Protein AF-A0AA36FJK1-F1 (afdb_monomer_lite)

Radius of gyration: 35.13 Å; chains: 1; bounding box: 56×97×82 Å

Structure (mmCIF, N/CA/C/O backbone):
data_AF-A0AA36FJK1-F1
#
_entry.id   AF-A0AA36FJK1-F1
#
loop_
_atom_site.group_PDB
_atom_site.id
_atom_site.type_symbol
_atom_site.label_atom_id
_atom_site.label_alt_id
_atom_site.label_comp_id
_atom_site.label_asym_id
_atom_site.label_entity_id
_atom_site.label_seq_id
_atom_site.pdbx_PDB_ins_code
_atom_site.Cartn_x
_atom_site.Cartn_y
_atom_site.Cartn_z
_atom_site.occupancy
_atom_site.B_iso_or_equiv
_atom_site.auth_seq_id
_atom_site.auth_comp_id
_atom_site.auth_asym_id
_atom_site.auth_atom_id
_atom_site.pdbx_PDB_model_num
ATOM 1 N N . MET A 1 1 ? 34.006 79.279 -38.945 1.00 43.34 1 MET A N 1
ATOM 2 C CA . MET A 1 1 ? 33.017 78.585 -39.799 1.00 43.34 1 MET A CA 1
ATOM 3 C C . MET A 1 1 ? 33.766 77.635 -40.725 1.00 43.34 1 MET A C 1
ATOM 5 O O . MET A 1 1 ? 34.529 78.109 -41.553 1.00 43.34 1 MET A O 1
ATOM 9 N N . ARG A 1 2 ? 33.639 76.315 -40.553 1.00 44.44 2 ARG A N 1
ATOM 10 C CA . ARG A 1 2 ? 34.154 75.330 -41.519 1.00 44.44 2 ARG A CA 1
ATOM 11 C C . ARG A 1 2 ? 32.957 74.587 -42.098 1.00 44.44 2 ARG A C 1
ATOM 13 O O . ARG A 1 2 ? 32.164 74.033 -41.344 1.00 44.44 2 ARG A O 1
ATOM 20 N N . ALA A 1 3 ? 32.804 74.665 -43.415 1.00 52.62 3 ALA A N 1
ATOM 21 C CA . ALA A 1 3 ? 31.706 74.055 -44.147 1.00 52.62 3 ALA A CA 1
ATOM 22 C C . ALA A 1 3 ? 31.787 72.524 -44.056 1.00 52.62 3 ALA A C 1
ATOM 24 O O . ALA A 1 3 ? 32.839 71.937 -44.309 1.00 52.62 3 ALA A O 1
ATOM 25 N N . VAL A 1 4 ? 30.672 71.886 -43.705 1.00 57.34 4 VAL A N 1
ATOM 26 C CA . VAL A 1 4 ? 30.510 70.435 -43.807 1.00 57.34 4 VAL A CA 1
ATOM 27 C C . VAL A 1 4 ? 30.122 70.135 -45.251 1.00 57.34 4 VAL A C 1
ATOM 29 O O . VAL A 1 4 ? 29.009 70.435 -45.676 1.00 57.34 4 VAL A O 1
ATOM 32 N N . THR A 1 5 ? 31.044 69.584 -46.035 1.00 60.19 5 THR A N 1
ATOM 33 C CA . THR A 1 5 ? 30.736 69.094 -47.380 1.00 60.19 5 THR A CA 1
ATOM 34 C C . THR A 1 5 ? 29.949 67.790 -47.285 1.00 60.19 5 THR A C 1
ATOM 36 O O . THR A 1 5 ? 30.399 66.805 -46.696 1.00 60.19 5 THR A O 1
ATOM 39 N N . ALA A 1 6 ? 28.751 67.785 -47.871 1.00 60.47 6 ALA A N 1
ATOM 40 C CA . ALA A 1 6 ? 27.899 66.610 -47.973 1.00 60.47 6 ALA A CA 1
ATOM 41 C C . ALA A 1 6 ? 28.625 65.493 -48.742 1.00 60.47 6 ALA A C 1
ATOM 43 O O . ALA A 1 6 ? 28.963 65.643 -49.918 1.00 60.47 6 ALA A O 1
ATOM 44 N N . ARG A 1 7 ? 28.870 64.353 -48.086 1.00 63.47 7 ARG A N 1
ATOM 45 C CA . ARG A 1 7 ? 29.361 63.154 -48.771 1.00 63.47 7 ARG A CA 1
ATOM 46 C C . ARG A 1 7 ? 28.206 62.532 -49.550 1.00 63.47 7 ARG A C 1
ATOM 48 O O . ARG A 1 7 ? 27.216 62.100 -48.970 1.00 63.47 7 ARG A O 1
ATOM 55 N N . LYS A 1 8 ? 28.353 62.478 -50.874 1.00 58.72 8 LYS A N 1
ATOM 56 C CA . LYS A 1 8 ? 27.456 61.756 -51.778 1.00 58.72 8 LYS A CA 1
ATOM 57 C C . LYS A 1 8 ? 27.541 60.263 -51.459 1.00 58.72 8 LYS A C 1
ATOM 59 O O . LYS A 1 8 ? 28.562 59.635 -51.732 1.00 58.72 8 LYS A O 1
ATOM 64 N N . ILE A 1 9 ? 26.489 59.706 -50.862 1.00 63.28 9 ILE A N 1
ATOM 65 C CA . ILE A 1 9 ? 26.365 58.261 -50.655 1.00 63.28 9 ILE A CA 1
ATOM 66 C C . ILE A 1 9 ? 26.222 57.635 -52.046 1.00 63.28 9 ILE A C 1
ATOM 68 O O . ILE A 1 9 ? 25.231 57.855 -52.741 1.00 63.28 9 ILE A O 1
ATOM 72 N N . ARG A 1 10 ? 27.262 56.926 -52.495 1.00 67.31 10 ARG A N 1
A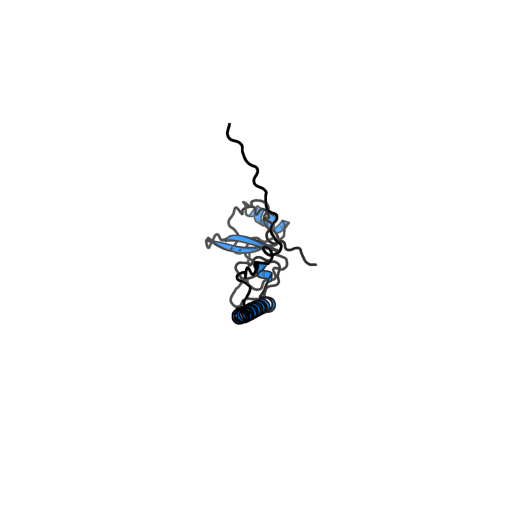TOM 73 C CA . ARG A 1 10 ? 27.226 56.148 -53.735 1.00 67.31 10 ARG A CA 1
ATOM 74 C C . ARG A 1 10 ? 26.324 54.942 -53.478 1.00 67.31 10 ARG A C 1
ATOM 76 O O . ARG A 1 10 ? 26.618 54.145 -52.594 1.00 67.31 10 ARG A O 1
ATOM 83 N N . SER A 1 11 ? 25.232 54.832 -54.230 1.00 65.06 11 SER A N 1
ATOM 84 C CA . SER A 1 11 ? 24.420 53.617 -54.277 1.00 65.06 11 SER A CA 1
ATOM 85 C C . SER A 1 11 ? 25.326 52.426 -54.629 1.00 65.06 11 SER A C 1
ATOM 87 O O . SER A 1 11 ? 26.118 52.559 -55.573 1.00 65.06 11 SER A O 1
ATOM 89 N N . PRO A 1 12 ? 25.260 51.307 -53.886 1.00 59.38 12 PRO A N 1
ATOM 90 C CA . PRO A 1 12 ? 26.121 50.159 -54.140 1.00 59.38 12 PRO A CA 1
ATOM 91 C C . PRO A 1 12 ? 25.897 49.656 -55.568 1.00 59.38 12 PRO A C 1
ATOM 93 O O . PRO A 1 12 ? 24.763 49.607 -56.048 1.00 59.38 12 PRO A O 1
ATOM 96 N N . GLN A 1 13 ? 26.985 49.344 -56.272 1.00 63.12 13 GLN A N 1
ATOM 97 C CA . GLN A 1 13 ? 26.903 48.772 -57.614 1.00 63.12 13 GLN A CA 1
ATOM 98 C C . GLN A 1 13 ? 26.355 47.334 -57.490 1.00 63.12 13 GLN A C 1
ATOM 100 O O . GLN A 1 13 ? 26.672 46.652 -56.513 1.00 63.12 13 GLN A O 1
ATOM 105 N N . PRO A 1 14 ? 25.578 46.818 -58.462 1.00 59.41 14 PRO A N 1
ATOM 106 C CA . PRO A 1 14 ? 24.981 45.472 -58.411 1.00 59.41 14 PRO A CA 1
ATOM 107 C C . PRO A 1 14 ? 26.018 44.337 -58.293 1.00 59.41 14 PRO A C 1
ATOM 109 O O . PRO A 1 14 ? 25.684 43.190 -58.007 1.00 59.41 14 PRO A O 1
ATOM 112 N N . ASN A 1 15 ? 27.294 44.668 -58.476 1.00 57.62 15 ASN A N 1
ATOM 113 C CA . ASN A 1 15 ? 28.443 43.784 -58.374 1.00 57.62 15 ASN A CA 1
ATOM 114 C C . ASN A 1 15 ? 28.816 43.483 -56.907 1.00 57.62 15 ASN A C 1
ATOM 116 O O . ASN A 1 15 ? 29.447 42.460 -56.651 1.00 57.62 15 ASN A O 1
ATOM 120 N N . ASP A 1 16 ? 28.413 44.336 -55.956 1.00 56.38 16 ASP A N 1
ATOM 121 C CA . ASP A 1 16 ? 28.699 44.174 -54.522 1.00 56.38 16 ASP A CA 1
ATOM 122 C C . ASP A 1 16 ? 27.770 43.138 -53.863 1.00 56.38 16 ASP A C 1
ATOM 124 O O . ASP A 1 16 ? 28.219 42.353 -53.033 1.00 56.38 16 ASP A O 1
ATOM 128 N N . LEU A 1 17 ? 26.516 43.019 -54.327 1.00 59.59 17 LEU A N 1
ATOM 129 C CA . LEU A 1 17 ? 25.609 41.898 -54.003 1.00 59.59 17 LEU A CA 1
ATOM 130 C C . LEU A 1 17 ? 26.064 40.567 -54.626 1.00 59.59 17 LEU A C 1
ATOM 132 O O . LEU A 1 17 ? 25.558 39.500 -54.289 1.00 59.59 17 LEU A O 1
ATOM 136 N N . LYS A 1 18 ? 27.032 40.617 -55.549 1.00 47.50 18 LYS A N 1
ATOM 137 C CA . LYS A 1 18 ? 27.640 39.438 -56.168 1.00 47.50 18 LYS A CA 1
ATOM 138 C C . LYS A 1 18 ? 28.878 38.951 -55.411 1.00 47.50 18 LYS A C 1
ATOM 140 O O . LYS A 1 18 ? 29.547 38.026 -55.873 1.00 47.50 18 LYS A O 1
ATOM 145 N N . ARG A 1 19 ? 29.201 39.522 -54.244 1.00 57.50 19 ARG A N 1
ATOM 146 C CA . ARG A 1 19 ? 30.217 38.976 -53.339 1.00 57.50 19 ARG A CA 1
ATOM 147 C C . ARG A 1 19 ? 29.600 37.917 -52.430 1.00 57.50 19 ARG A C 1
ATOM 149 O O . ARG A 1 19 ? 29.523 38.111 -51.232 1.00 57.50 19 ARG A O 1
ATOM 156 N N . LYS A 1 20 ? 29.207 36.796 -53.046 1.00 53.12 20 LYS A N 1
ATOM 157 C CA . LYS A 1 20 ? 29.072 35.460 -52.442 1.00 53.12 20 LYS A CA 1
ATOM 158 C C . LYS A 1 20 ? 28.815 35.487 -50.927 1.00 53.12 20 LYS A C 1
ATOM 160 O O . LYS A 1 20 ? 29.717 35.226 -50.131 1.00 53.12 20 LYS A O 1
ATOM 165 N N . ASP A 1 21 ? 27.554 35.657 -50.553 1.00 64.25 21 ASP A N 1
ATOM 166 C CA . ASP A 1 21 ? 27.049 35.247 -49.242 1.00 64.25 21 ASP A CA 1
ATOM 167 C C . ASP A 1 21 ? 26.992 33.710 -49.174 1.00 64.25 21 ASP A C 1
ATOM 169 O O . ASP A 1 21 ? 25.996 33.100 -48.802 1.00 64.25 21 ASP A O 1
ATOM 173 N N . THR A 1 22 ? 28.075 33.029 -49.551 1.00 63.47 22 THR A N 1
ATOM 174 C CA . THR A 1 22 ? 28.318 31.646 -49.150 1.00 63.47 22 THR A CA 1
ATOM 175 C C . THR A 1 22 ? 28.830 31.679 -47.718 1.00 63.47 22 THR A C 1
ATOM 177 O O . THR A 1 22 ? 29.951 31.263 -47.438 1.00 63.47 22 THR A O 1
ATOM 180 N N . PHE A 1 23 ? 28.014 32.202 -46.797 1.00 67.00 23 PHE A N 1
ATOM 181 C CA . PHE A 1 23 ? 28.153 31.848 -45.395 1.00 67.00 23 PHE A CA 1
ATOM 182 C C . PHE A 1 23 ? 27.759 30.378 -45.299 1.00 67.00 23 PHE A C 1
ATOM 184 O O . PHE A 1 23 ? 26.596 30.021 -45.115 1.00 67.00 23 PHE A O 1
ATOM 191 N N . GLN A 1 24 ? 28.740 29.509 -45.525 1.00 64.94 24 GLN A N 1
ATOM 192 C CA . GLN A 1 24 ? 28.611 28.096 -45.243 1.00 64.94 24 GLN A CA 1
ATOM 193 C C . GLN A 1 24 ? 28.545 27.959 -43.730 1.00 64.94 24 GLN A C 1
ATOM 195 O O . GLN A 1 24 ? 29.559 27.834 -43.046 1.00 64.94 24 GLN A O 1
ATOM 200 N N . GLY A 1 25 ? 27.323 28.024 -43.203 1.00 70.62 25 GLY A N 1
ATOM 201 C CA . GLY A 1 25 ? 27.069 27.736 -41.807 1.00 70.62 25 GLY A CA 1
ATOM 202 C C . GLY A 1 25 ? 27.592 26.337 -41.446 1.00 70.62 25 GLY A C 1
ATOM 203 O O . GLY A 1 25 ? 27.826 25.503 -42.330 1.00 70.62 25 GLY A O 1
ATOM 204 N N . PRO A 1 26 ? 27.718 26.016 -40.151 1.00 71.69 26 PRO A N 1
ATOM 205 C CA . PRO A 1 26 ? 28.233 24.726 -39.678 1.00 71.69 26 PRO A CA 1
ATOM 206 C C . PRO A 1 26 ? 27.477 23.486 -40.194 1.00 71.69 26 PRO A C 1
ATOM 208 O O . PRO A 1 26 ? 27.896 22.361 -39.925 1.00 71.69 26 PRO A O 1
ATOM 211 N N . ALA A 1 27 ? 26.350 23.681 -40.884 1.00 68.06 27 ALA A N 1
ATOM 212 C CA . ALA A 1 27 ? 25.499 22.659 -41.475 1.00 68.06 27 ALA A CA 1
ATOM 213 C C . ALA A 1 27 ? 25.817 22.331 -42.949 1.00 68.06 27 ALA A C 1
ATOM 215 O O . ALA A 1 27 ? 25.315 21.340 -43.466 1.00 68.06 27 ALA A O 1
ATOM 216 N N . THR A 1 28 ? 26.652 23.117 -43.636 1.00 67.75 28 THR A N 1
ATOM 217 C CA . THR A 1 28 ? 26.747 23.080 -45.115 1.00 67.75 28 THR A CA 1
ATOM 218 C C . THR A 1 28 ? 27.495 21.862 -45.676 1.00 67.75 28 THR A C 1
ATOM 220 O O . THR A 1 28 ? 27.562 21.681 -46.886 1.00 67.75 28 THR A O 1
ATOM 223 N N . HIS A 1 29 ? 28.044 21.006 -44.808 1.00 64.69 29 HIS A N 1
ATOM 224 C CA . HIS A 1 29 ? 28.702 19.756 -45.200 1.00 64.69 29 HIS A CA 1
ATOM 225 C C . HIS A 1 29 ? 28.572 18.659 -44.127 1.00 64.69 29 HIS A C 1
ATOM 227 O O . HIS A 1 29 ? 29.508 17.901 -43.868 1.00 64.69 29 HIS A O 1
ATOM 233 N N . ARG A 1 30 ? 27.424 18.596 -43.439 1.00 70.00 30 ARG A N 1
ATOM 234 C CA . ARG A 1 30 ? 27.151 17.542 -42.451 1.00 70.00 30 ARG A CA 1
ATOM 235 C C . ARG A 1 30 ? 26.609 16.306 -43.177 1.00 70.00 30 ARG A C 1
ATOM 237 O O . ARG A 1 30 ? 25.541 16.371 -43.774 1.00 70.00 30 ARG A O 1
ATOM 244 N N . GLY A 1 31 ? 27.330 15.185 -43.119 1.00 72.38 31 GLY A N 1
ATOM 245 C CA . GLY A 1 31 ? 26.717 13.873 -43.366 1.00 72.38 31 GLY A CA 1
ATOM 246 C C . GLY A 1 31 ? 25.754 13.512 -42.228 1.00 72.38 31 GLY A C 1
ATOM 247 O O . GLY A 1 31 ? 25.743 14.196 -41.203 1.00 72.38 31 GLY A O 1
ATOM 248 N N . CYS A 1 32 ? 24.976 12.431 -42.367 1.00 71.69 32 CYS A N 1
ATOM 249 C CA . CYS A 1 32 ? 24.247 11.835 -41.239 1.00 71.69 32 CYS A CA 1
ATOM 250 C C . CYS A 1 32 ? 25.244 11.236 -40.233 1.00 71.69 32 CYS A C 1
ATOM 252 O O . CYS A 1 32 ? 25.426 10.025 -40.138 1.00 71.69 32 CYS A O 1
ATOM 254 N N . THR A 1 33 ? 25.934 12.092 -39.487 1.00 70.31 33 THR A N 1
ATOM 255 C CA . THR A 1 33 ? 26.529 11.716 -38.214 1.00 70.31 33 THR A CA 1
ATOM 256 C C . THR A 1 33 ? 25.356 11.418 -37.292 1.00 70.31 33 THR A C 1
ATOM 258 O O . THR A 1 33 ? 24.463 12.254 -37.220 1.00 70.31 33 THR A O 1
ATOM 261 N N . ASP A 1 34 ? 25.369 10.249 -36.647 1.00 77.00 34 ASP A N 1
ATOM 262 C CA . ASP A 1 34 ? 24.365 9.750 -35.688 1.00 77.00 34 ASP A CA 1
ATOM 263 C C . ASP A 1 34 ? 23.494 8.556 -36.140 1.00 77.0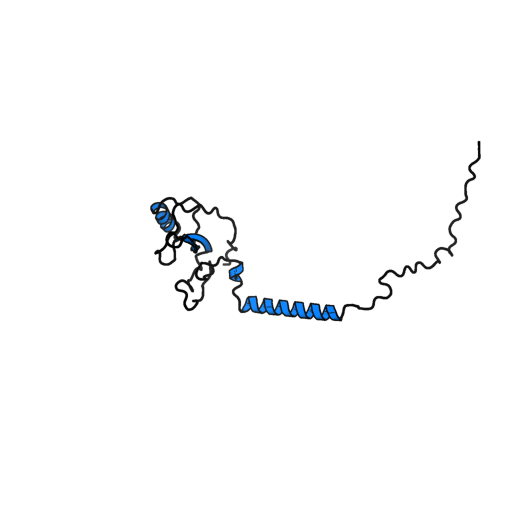0 34 ASP A C 1
ATOM 265 O O . ASP A 1 34 ? 22.591 8.144 -35.427 1.00 77.00 34 ASP A O 1
ATOM 269 N N . VAL A 1 35 ? 23.778 7.892 -37.271 1.00 87.88 35 VAL A N 1
ATOM 270 C CA . VAL A 1 35 ? 23.071 6.625 -37.597 1.00 87.88 35 VAL A CA 1
ATOM 271 C C . VAL A 1 35 ? 23.336 5.554 -36.531 1.00 87.88 35 VAL A C 1
ATOM 273 O O . VAL A 1 35 ? 22.420 4.853 -36.110 1.00 87.88 35 VAL A O 1
ATOM 276 N N . PHE A 1 36 ? 24.584 5.448 -36.064 1.00 90.62 36 PHE A N 1
ATOM 277 C CA . PHE A 1 36 ? 24.955 4.485 -35.030 1.00 90.62 36 PHE A CA 1
ATOM 278 C C . PHE A 1 36 ? 24.253 4.760 -33.694 1.00 90.62 36 PHE A C 1
ATOM 280 O O . PHE A 1 36 ? 23.649 3.833 -33.151 1.00 90.62 36 PHE A O 1
ATOM 287 N N . PHE A 1 37 ? 24.281 5.997 -33.166 1.00 92.50 37 PHE A N 1
ATOM 288 C CA . PHE A 1 37 ? 23.580 6.238 -31.902 1.00 92.50 37 PHE A CA 1
ATOM 289 C C . PHE A 1 37 ? 22.066 6.281 -32.079 1.00 92.50 37 PHE A C 1
ATOM 291 O O . PHE A 1 37 ? 21.380 5.845 -31.167 1.00 92.50 37 PHE A O 1
ATOM 298 N N . LEU A 1 38 ? 21.523 6.637 -33.248 1.00 92.50 38 LEU A N 1
ATOM 299 C CA . LEU A 1 38 ? 20.092 6.476 -33.523 1.00 92.50 38 LEU A CA 1
ATOM 300 C C . LEU A 1 38 ? 19.657 5.006 -33.439 1.00 92.50 38 LEU A C 1
ATOM 302 O O . LEU A 1 38 ? 18.638 4.710 -32.815 1.00 92.50 38 LEU A O 1
ATOM 306 N N . VAL A 1 39 ? 20.434 4.073 -34.001 1.00 95.31 39 VAL A N 1
ATOM 307 C CA . VAL A 1 39 ? 20.170 2.628 -33.865 1.00 95.31 39 VAL A CA 1
ATOM 308 C C . VAL A 1 39 ? 20.284 2.186 -32.405 1.00 95.31 39 VAL A C 1
ATOM 310 O O . VAL A 1 39 ? 19.410 1.470 -31.916 1.00 95.31 39 VAL A O 1
ATOM 313 N N . LEU A 1 40 ? 21.313 2.641 -31.686 1.00 96.19 40 LEU A N 1
ATOM 314 C CA . LEU A 1 40 ? 21.486 2.342 -30.262 1.00 96.19 40 LEU A CA 1
ATOM 315 C C . LEU A 1 40 ? 20.308 2.867 -29.421 1.00 96.19 40 LEU A C 1
ATOM 317 O O . LEU A 1 40 ? 19.774 2.142 -28.583 1.00 96.19 40 LEU A O 1
ATOM 321 N N . SER A 1 41 ? 19.871 4.102 -29.666 1.00 95.25 41 SER A N 1
ATOM 322 C CA . SER A 1 41 ? 18.727 4.728 -29.002 1.00 95.25 41 SER A CA 1
ATOM 323 C C . SER A 1 41 ? 17.428 3.995 -29.315 1.00 95.25 41 SER A C 1
ATOM 325 O O . SER A 1 41 ? 16.647 3.737 -28.403 1.00 95.25 41 SER A O 1
ATOM 327 N N . ALA A 1 42 ? 17.204 3.599 -30.570 1.00 96.94 42 ALA A N 1
ATOM 328 C CA . ALA A 1 42 ? 16.036 2.812 -30.951 1.00 96.94 42 ALA A CA 1
ATOM 329 C C . ALA A 1 42 ? 16.023 1.438 -30.258 1.00 96.94 42 ALA A C 1
ATOM 331 O O . ALA A 1 42 ? 14.987 1.029 -29.735 1.00 96.94 42 ALA A O 1
ATOM 332 N N . ALA A 1 43 ? 17.170 0.754 -30.188 1.00 97.81 43 ALA A N 1
ATOM 333 C CA . ALA A 1 43 ? 17.300 -0.520 -29.481 1.00 97.81 43 ALA A CA 1
ATOM 334 C C . ALA A 1 43 ? 17.031 -0.371 -27.974 1.00 97.81 43 ALA A C 1
ATOM 336 O O . ALA A 1 43 ? 16.297 -1.173 -27.397 1.00 97.81 43 ALA A O 1
ATOM 337 N N . PHE A 1 44 ? 17.562 0.682 -27.344 1.00 97.94 44 PHE A N 1
ATOM 338 C CA . PHE A 1 44 ? 17.303 0.984 -25.936 1.00 97.94 44 PHE A CA 1
ATOM 339 C C . PHE A 1 44 ? 15.817 1.261 -25.671 1.00 97.94 44 PHE A C 1
ATOM 341 O O . PHE A 1 44 ? 15.239 0.681 -24.753 1.00 97.94 44 PHE A O 1
ATOM 348 N N . LEU A 1 45 ? 15.173 2.090 -26.498 1.00 98.19 45 LEU A N 1
ATOM 349 C CA . LEU A 1 45 ? 13.738 2.365 -26.389 1.00 98.19 45 LEU A CA 1
ATOM 350 C C . LEU A 1 45 ? 12.903 1.094 -26.577 1.00 98.19 45 LEU A C 1
ATOM 352 O O . LEU A 1 45 ? 11.981 0.856 -25.800 1.00 98.19 45 LE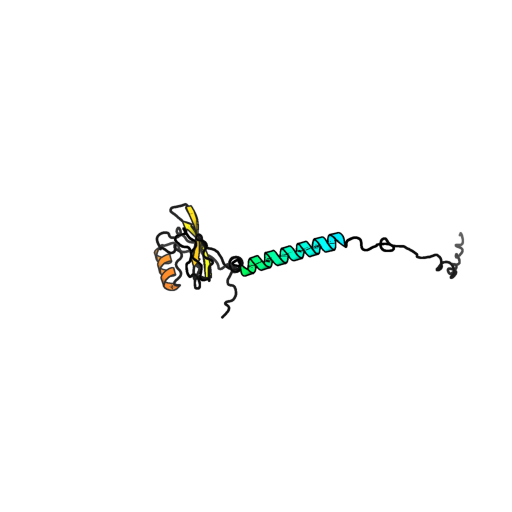U A O 1
ATOM 356 N N . GLY A 1 46 ? 13.257 0.249 -27.548 1.00 98.25 46 GLY A N 1
ATOM 357 C CA . GLY A 1 46 ? 12.637 -1.063 -27.730 1.00 98.25 46 GLY A CA 1
ATOM 358 C C . GLY A 1 46 ? 12.765 -1.943 -26.484 1.00 98.25 46 GLY A C 1
ATOM 359 O O . GLY A 1 46 ? 11.776 -2.520 -26.033 1.00 98.25 46 GLY A O 1
ATOM 360 N N . GLY A 1 47 ? 13.951 -1.979 -25.869 1.00 98.25 47 GLY A N 1
ATOM 361 C CA . GLY A 1 47 ? 14.188 -2.679 -24.605 1.00 98.25 47 GLY A CA 1
ATOM 362 C C . GLY A 1 47 ? 13.325 -2.150 -23.455 1.00 98.25 47 GLY A C 1
ATOM 363 O O . GLY A 1 47 ? 12.718 -2.935 -22.729 1.00 98.25 47 GLY A O 1
ATOM 364 N N . MET A 1 48 ? 13.193 -0.829 -23.322 1.00 98.06 48 MET A N 1
ATOM 365 C CA . MET A 1 48 ? 12.347 -0.214 -22.293 1.00 98.06 48 MET A CA 1
ATOM 366 C C . MET A 1 48 ? 10.859 -0.507 -22.507 1.00 98.06 48 MET A C 1
ATOM 368 O O . MET A 1 48 ? 10.158 -0.821 -21.546 1.00 98.06 48 MET A O 1
ATOM 372 N N . ILE A 1 49 ? 10.378 -0.466 -23.754 1.00 97.88 49 ILE A N 1
ATOM 373 C CA . ILE A 1 49 ? 8.998 -0.845 -24.099 1.00 97.88 49 ILE A CA 1
ATOM 374 C C . ILE A 1 49 ? 8.748 -2.316 -23.749 1.00 97.88 49 ILE A C 1
ATOM 376 O O . ILE A 1 49 ? 7.700 -2.643 -23.195 1.00 97.88 49 ILE A O 1
ATOM 380 N N . TYR A 1 50 ? 9.716 -3.196 -24.012 1.00 97.75 50 TYR A N 1
ATOM 381 C CA . TYR A 1 50 ? 9.617 -4.609 -23.659 1.00 97.75 50 TYR A CA 1
ATOM 382 C C . TYR A 1 50 ? 9.535 -4.830 -22.139 1.00 97.75 50 TYR A C 1
ATOM 384 O O . TYR A 1 50 ? 8.643 -5.532 -21.666 1.00 97.75 50 TYR A O 1
ATOM 392 N N . VAL A 1 51 ? 10.396 -4.180 -21.349 1.00 96.50 51 VAL A N 1
ATOM 393 C CA . VAL A 1 51 ? 10.342 -4.255 -19.875 1.00 96.50 51 VAL A CA 1
ATOM 394 C C . VAL A 1 51 ? 9.030 -3.679 -19.330 1.00 96.50 51 VAL A C 1
ATOM 396 O O . VAL A 1 51 ? 8.437 -4.242 -18.406 1.00 96.50 51 VAL A O 1
ATOM 399 N N . PHE A 1 52 ? 8.542 -2.585 -19.916 1.00 94.56 52 PHE A N 1
ATOM 400 C CA . PHE A 1 52 ? 7.252 -2.000 -19.556 1.00 94.56 52 PHE A CA 1
ATOM 401 C C . PHE A 1 52 ? 6.095 -2.968 -19.831 1.00 94.56 52 PHE A C 1
ATOM 403 O O . PHE A 1 52 ? 5.257 -3.176 -18.955 1.00 94.56 52 PHE A O 1
ATOM 410 N N . TYR A 1 53 ? 6.090 -3.621 -20.997 1.00 95.62 53 TYR A N 1
ATOM 411 C CA . TYR A 1 53 ? 5.130 -4.673 -21.322 1.00 95.62 53 TYR A CA 1
ATOM 412 C C . TYR A 1 53 ? 5.157 -5.784 -20.265 1.00 95.62 53 TYR A C 1
ATOM 414 O O . TYR A 1 53 ? 4.128 -6.079 -19.664 1.00 95.62 53 TYR A O 1
ATOM 422 N N . LEU A 1 54 ? 6.329 -6.336 -19.936 1.00 95.69 54 LEU A N 1
ATOM 423 C CA . LEU A 1 54 ? 6.423 -7.375 -18.904 1.00 95.69 54 LEU A CA 1
ATOM 424 C C . LEU A 1 54 ? 5.860 -6.908 -17.552 1.00 95.69 54 LEU A C 1
ATOM 426 O O . LEU A 1 54 ? 5.184 -7.672 -16.870 1.00 95.69 54 LEU A O 1
ATOM 430 N N . SER A 1 55 ? 6.081 -5.645 -17.194 1.00 92.38 55 SER A N 1
ATOM 431 C CA . SER A 1 55 ? 5.601 -5.066 -15.935 1.00 92.38 55 SER A CA 1
ATOM 432 C C . SER A 1 55 ? 4.074 -4.935 -15.875 1.00 92.38 55 SER A C 1
ATOM 434 O O . SER A 1 55 ? 3.500 -5.049 -14.795 1.00 92.38 55 SER A O 1
ATOM 436 N N . LEU A 1 56 ? 3.405 -4.716 -17.011 1.00 90.69 56 LEU A N 1
ATOM 437 C CA . LEU A 1 56 ? 1.941 -4.654 -17.080 1.00 90.69 56 LEU A CA 1
ATOM 438 C C . LEU A 1 56 ? 1.284 -6.035 -17.031 1.00 90.69 56 LEU A C 1
ATOM 440 O O . LEU A 1 56 ? 0.233 -6.177 -16.415 1.00 90.69 56 LEU A O 1
ATOM 444 N N . PHE A 1 57 ? 1.879 -7.029 -17.695 1.00 90.44 57 PHE A N 1
ATOM 445 C CA . PHE A 1 57 ? 1.279 -8.360 -17.837 1.00 90.44 57 PHE A CA 1
ATOM 446 C C . PHE A 1 57 ? 1.629 -9.307 -16.689 1.00 90.44 57 PHE A C 1
ATOM 448 O O . PHE A 1 57 ? 0.782 -10.089 -16.269 1.00 90.44 57 PHE A O 1
ATOM 455 N N . TYR A 1 58 ? 2.861 -9.244 -16.185 1.00 91.00 58 TYR A N 1
ATOM 456 C CA . TYR A 1 58 ? 3.329 -10.100 -15.092 1.00 91.00 58 TYR A CA 1
ATOM 457 C C . TYR A 1 58 ? 3.383 -9.375 -13.744 1.00 91.00 58 TYR A C 1
ATOM 459 O O . TYR A 1 58 ? 3.559 -10.015 -12.710 1.00 91.00 58 TYR A O 1
ATOM 467 N N . GLY A 1 59 ? 3.264 -8.046 -13.736 1.00 87.06 59 GLY A N 1
ATOM 468 C CA . GLY A 1 59 ? 3.182 -7.255 -12.512 1.00 87.06 59 GLY A CA 1
ATOM 469 C C . GLY A 1 59 ? 1.743 -6.953 -12.092 1.00 87.06 59 GLY A C 1
ATOM 470 O O . GLY A 1 59 ? 0.787 -7.187 -12.824 1.00 87.06 59 GLY A O 1
ATOM 471 N N . CYS A 1 60 ? 1.601 -6.363 -10.903 1.00 86.00 60 CYS A N 1
ATOM 472 C CA . CYS A 1 60 ? 0.337 -5.811 -10.414 1.00 86.00 60 CYS A CA 1
ATOM 473 C C . CYS A 1 60 ? 0.401 -4.274 -10.463 1.00 86.00 60 CYS A C 1
ATOM 475 O O . CYS A 1 60 ? 0.766 -3.661 -9.452 1.00 86.00 60 CYS A O 1
ATOM 477 N N . PRO A 1 61 ? 0.052 -3.618 -11.591 1.00 88.12 61 PRO A N 1
ATOM 478 C CA . PRO A 1 61 ? 0.156 -2.159 -11.731 1.00 88.12 61 PRO A CA 1
ATOM 479 C C . PRO A 1 61 ? -0.722 -1.407 -10.724 1.00 88.12 61 PRO A C 1
ATOM 481 O O . PRO A 1 61 ? -0.424 -0.277 -10.348 1.00 88.12 61 PRO A O 1
ATOM 484 N N . TYR A 1 62 ? -1.770 -2.058 -10.219 1.00 87.75 62 TYR A N 1
ATOM 485 C CA . TYR A 1 62 ? -2.657 -1.521 -9.194 1.00 87.75 62 TYR A CA 1
ATOM 486 C C . TYR A 1 62 ? -1.958 -1.145 -7.882 1.00 87.75 62 TYR A C 1
ATOM 488 O O . TYR A 1 62 ? -2.435 -0.256 -7.182 1.00 87.75 62 TYR A O 1
ATOM 496 N N . ARG A 1 63 ? -0.795 -1.731 -7.577 1.00 87.44 63 ARG A N 1
ATOM 497 C CA . ARG A 1 63 ? 0.037 -1.341 -6.425 1.00 87.44 63 ARG A CA 1
ATOM 498 C C . ARG A 1 63 ? 0.584 0.088 -6.509 1.00 87.44 63 ARG A C 1
ATOM 500 O O . ARG A 1 63 ? 1.022 0.625 -5.502 1.00 87.44 63 ARG A O 1
ATOM 507 N N . LEU A 1 64 ? 0.576 0.698 -7.697 1.00 86.56 64 LEU A N 1
ATOM 508 C CA . LEU A 1 64 ? 0.931 2.109 -7.884 1.00 86.56 64 LEU A CA 1
ATOM 509 C C . LEU A 1 64 ? -0.238 3.050 -7.573 1.00 86.56 64 LEU A C 1
ATOM 511 O O . LEU A 1 64 ? -0.023 4.226 -7.294 1.00 86.56 64 LEU A O 1
ATOM 515 N N . LEU A 1 65 ? -1.472 2.547 -7.659 1.00 87.38 65 LEU A N 1
ATOM 516 C CA . LEU A 1 65 ? -2.692 3.331 -7.472 1.00 87.38 65 LEU A CA 1
ATOM 517 C C . LEU A 1 65 ? -3.263 3.184 -6.060 1.00 87.38 65 LEU A C 1
ATOM 519 O O . LEU A 1 65 ? -3.836 4.136 -5.530 1.00 87.38 65 LEU A O 1
ATOM 523 N N . TYR A 1 66 ? -3.116 1.999 -5.469 1.00 89.75 66 TYR A N 1
ATOM 524 C CA . TYR A 1 66 ? -3.654 1.646 -4.161 1.00 89.75 66 TYR A CA 1
ATOM 525 C C . TYR A 1 66 ? -2.542 1.351 -3.158 1.00 89.75 66 TYR A C 1
ATOM 527 O O . TYR A 1 66 ? -1.468 0.868 -3.513 1.00 89.75 66 TYR A O 1
ATOM 535 N N . GLY A 1 67 ? -2.833 1.609 -1.883 1.00 89.50 67 GLY A N 1
ATOM 536 C CA . GLY A 1 67 ? -1.933 1.291 -0.781 1.00 89.50 67 GLY A CA 1
ATOM 537 C C . GLY A 1 67 ? -1.748 -0.214 -0.573 1.00 89.50 67 GLY A C 1
ATOM 538 O O . GLY A 1 67 ? -2.642 -1.008 -0.873 1.00 89.50 67 GLY A O 1
ATOM 539 N N . ILE A 1 68 ? -0.586 -0.585 -0.032 1.00 91.94 68 ILE A N 1
ATOM 540 C CA . ILE A 1 68 ? -0.246 -1.959 0.351 1.00 91.94 68 ILE A CA 1
ATOM 541 C C . ILE A 1 68 ? -0.164 -2.032 1.876 1.00 91.94 68 ILE A C 1
ATOM 543 O O . ILE A 1 68 ? 0.465 -1.184 2.516 1.00 91.94 68 ILE A O 1
ATOM 547 N N . ASP A 1 69 ? -0.809 -3.039 2.449 1.00 93.88 69 ASP A N 1
ATOM 548 C CA . ASP A 1 69 ? -0.769 -3.311 3.881 1.00 93.88 69 ASP A CA 1
ATOM 549 C C . ASP A 1 69 ? 0.536 -4.012 4.311 1.00 93.88 69 ASP A C 1
ATOM 551 O O . ASP A 1 69 ? 1.400 -4.348 3.497 1.00 93.88 69 ASP A O 1
ATOM 555 N N . SER A 1 70 ? 0.696 -4.258 5.610 1.00 93.00 70 SER A N 1
ATOM 556 C CA . SER A 1 70 ? 1.921 -4.864 6.151 1.00 93.00 70 SER A CA 1
ATOM 557 C C . SER A 1 70 ? 2.134 -6.334 5.758 1.00 93.00 70 SER A C 1
ATOM 559 O O . SER A 1 70 ? 3.218 -6.871 5.982 1.00 93.00 70 SER A O 1
ATOM 561 N N . TRP A 1 71 ? 1.138 -6.992 5.154 1.00 94.44 71 TRP A N 1
ATOM 562 C CA . TRP A 1 71 ? 1.190 -8.398 4.729 1.00 94.44 71 TRP A CA 1
ATOM 563 C C . TRP A 1 71 ? 1.169 -8.574 3.208 1.00 94.44 71 TRP A C 1
ATOM 565 O O . TRP A 1 71 ? 1.112 -9.705 2.718 1.00 94.44 71 TRP A O 1
ATOM 575 N N . GLY A 1 72 ? 1.267 -7.475 2.459 1.00 93.06 72 GLY A N 1
ATOM 576 C CA . GLY A 1 72 ? 1.361 -7.481 1.003 1.00 93.06 72 GLY A CA 1
ATOM 577 C C . GLY A 1 72 ? 0.016 -7.504 0.276 1.00 93.06 72 GLY A C 1
ATOM 578 O O . GLY A 1 72 ? 0.005 -7.709 -0.944 1.00 93.06 72 GLY A O 1
ATOM 579 N N . ASN A 1 73 ? -1.099 -7.280 0.978 1.00 94.31 73 ASN A N 1
ATOM 580 C CA . ASN A 1 73 ? -2.399 -7.084 0.348 1.00 94.31 73 ASN A CA 1
ATOM 581 C C . ASN A 1 73 ? -2.494 -5.656 -0.189 1.00 94.31 73 ASN A C 1
ATOM 583 O O . ASN A 1 73 ? -2.210 -4.684 0.507 1.00 94.31 73 ASN A O 1
ATOM 587 N N . THR A 1 74 ? -2.926 -5.534 -1.434 1.00 94.25 74 THR A N 1
ATOM 588 C CA . THR A 1 74 ? -3.252 -4.254 -2.059 1.00 94.25 74 THR A CA 1
ATOM 589 C C . THR A 1 74 ? -4.697 -3.921 -1.705 1.00 94.25 74 THR A C 1
ATOM 591 O O . THR A 1 74 ? -5.565 -4.776 -1.870 1.00 94.25 74 THR A O 1
ATOM 594 N N . CYS A 1 75 ? -4.968 -2.723 -1.190 1.00 93.50 75 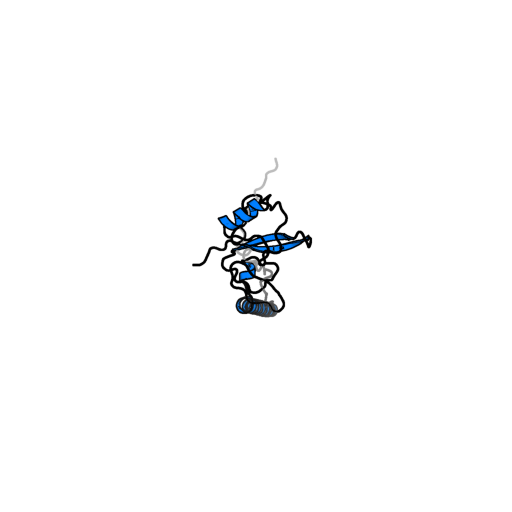CYS A N 1
ATOM 595 C CA . CYS A 1 75 ? -6.323 -2.301 -0.826 1.00 93.50 75 CYS A CA 1
ATOM 596 C C . CYS A 1 75 ? -7.226 -2.181 -2.068 1.00 93.50 75 CYS A C 1
ATOM 598 O O . CYS A 1 75 ? -6.736 -1.904 -3.163 1.00 93.50 75 CYS A O 1
ATOM 600 N N . ASN A 1 76 ? -8.540 -2.362 -1.902 1.00 92.81 76 ASN A N 1
ATOM 601 C CA . ASN A 1 76 ? -9.540 -2.347 -2.979 1.00 92.81 76 ASN A CA 1
ATOM 602 C C . ASN A 1 76 ? -9.368 -3.452 -4.044 1.00 92.81 76 ASN A C 1
ATOM 604 O O . ASN A 1 76 ? -9.823 -3.285 -5.175 1.00 92.81 76 ASN A O 1
ATOM 608 N N . LEU A 1 77 ? -8.719 -4.573 -3.711 1.00 92.62 77 LEU A N 1
ATOM 609 C CA . LEU A 1 77 ? -8.481 -5.690 -4.632 1.00 92.62 77 LEU A CA 1
ATOM 610 C C . LEU A 1 77 ? -8.653 -7.047 -3.952 1.00 92.62 77 LEU A C 1
ATOM 612 O O . LEU A 1 77 ? -8.496 -7.201 -2.742 1.00 92.62 77 LEU A O 1
ATOM 616 N N . LYS A 1 78 ? -8.888 -8.070 -4.771 1.00 93.88 78 LYS A N 1
ATOM 617 C CA . LYS A 1 78 ? -8.772 -9.460 -4.346 1.00 93.88 78 LYS A CA 1
ATOM 618 C C . LYS A 1 78 ? -7.314 -9.898 -4.457 1.00 93.88 78 LYS A C 1
ATOM 620 O O . LYS A 1 78 ? -6.761 -9.916 -5.554 1.00 93.88 78 LYS A O 1
ATOM 625 N N . ASN A 1 79 ? -6.691 -10.224 -3.326 1.00 93.12 79 ASN A N 1
ATOM 626 C CA . ASN A 1 79 ? -5.267 -10.549 -3.276 1.00 93.12 79 ASN A CA 1
ATOM 627 C C . ASN A 1 79 ? -5.017 -12.054 -3.344 1.00 93.12 79 ASN A C 1
ATOM 629 O O . ASN A 1 79 ? -5.794 -12.857 -2.830 1.00 93.12 79 ASN A O 1
ATOM 633 N N . GLU A 1 80 ? -3.887 -12.429 -3.936 1.00 92.62 80 GLU A N 1
ATOM 634 C CA . GLU A 1 80 ? -3.410 -13.808 -3.933 1.00 92.62 80 GLU A CA 1
ATOM 635 C C . GLU A 1 80 ? -2.610 -14.115 -2.667 1.00 92.62 80 GLU A C 1
ATOM 637 O O . GLU A 1 80 ? -1.930 -13.255 -2.096 1.00 92.62 80 GLU A O 1
ATOM 642 N N . LYS A 1 81 ? -2.700 -15.367 -2.208 1.00 94.38 81 LYS A N 1
ATOM 643 C CA . LYS A 1 81 ? -2.011 -15.812 -1.001 1.00 94.38 81 LYS A CA 1
ATOM 644 C C . LYS A 1 81 ? -0.508 -15.873 -1.242 1.00 94.38 81 LYS A C 1
ATOM 646 O O . LYS A 1 81 ? -0.038 -16.625 -2.090 1.00 94.38 81 LYS A O 1
ATOM 651 N N . ILE A 1 82 ? 0.246 -15.154 -0.416 1.00 93.38 82 ILE A N 1
ATOM 652 C CA . ILE A 1 82 ? 1.704 -15.263 -0.380 1.00 93.38 82 ILE A CA 1
ATOM 653 C C . ILE A 1 82 ? 2.071 -16.409 0.577 1.00 93.38 82 ILE A C 1
ATOM 655 O O . ILE A 1 82 ? 1.661 -16.365 1.747 1.00 93.38 82 ILE A O 1
ATOM 659 N N . PRO A 1 83 ? 2.822 -17.430 0.122 1.00 93.44 83 PRO A N 1
ATOM 660 C CA . PRO A 1 83 ? 3.198 -18.567 0.957 1.00 93.44 83 PRO A CA 1
ATOM 661 C C . PRO A 1 83 ? 4.043 -18.113 2.154 1.00 93.44 83 PRO A C 1
ATOM 663 O O . PRO A 1 83 ? 4.942 -17.289 2.017 1.00 93.44 83 PRO A O 1
ATOM 666 N N . GLY A 1 84 ? 3.738 -18.641 3.343 1.00 92.88 84 GLY A N 1
ATOM 667 C CA . GLY A 1 84 ? 4.447 -18.308 4.586 1.00 92.88 84 GLY A CA 1
ATOM 668 C C . GLY A 1 84 ? 4.024 -16.997 5.264 1.00 92.88 84 GLY A C 1
ATOM 669 O O . GLY A 1 84 ? 4.522 -16.697 6.344 1.00 92.88 84 GLY A O 1
ATOM 670 N N . VAL A 1 85 ? 3.086 -16.231 4.691 1.00 93.94 85 VAL A N 1
ATOM 671 C CA . VAL A 1 85 ? 2.585 -14.979 5.289 1.00 93.94 85 VAL A CA 1
ATOM 672 C C . VAL A 1 85 ? 1.156 -15.171 5.803 1.00 93.94 85 VAL A C 1
ATOM 674 O O . VAL A 1 85 ? 0.236 -15.453 5.034 1.00 93.94 85 VAL A O 1
ATOM 677 N N . HIS A 1 86 ? 0.943 -15.008 7.111 1.00 90.62 86 HIS A N 1
ATOM 678 C CA . HIS A 1 86 ? -0.334 -15.339 7.759 1.00 90.62 86 HIS A CA 1
ATOM 679 C C . HIS A 1 86 ? -1.528 -14.535 7.231 1.00 90.62 86 HIS A C 1
ATOM 681 O O . HIS A 1 86 ? -2.510 -15.146 6.814 1.00 90.62 86 HIS A O 1
ATOM 687 N N . TYR A 1 87 ? -1.434 -13.205 7.160 1.00 92.50 87 TYR A N 1
ATOM 688 C CA . TYR A 1 87 ? -2.550 -12.341 6.746 1.00 92.50 87 TYR A CA 1
ATOM 689 C C . TYR A 1 87 ? -2.500 -11.905 5.274 1.00 92.50 87 TYR A C 1
ATOM 691 O O . TYR A 1 87 ? -3.184 -10.965 4.894 1.00 92.50 87 TYR A O 1
ATOM 699 N N . SER A 1 88 ? -1.712 -12.568 4.424 1.00 94.62 88 SER A N 1
ATOM 700 C CA . SER A 1 88 ? -1.743 -12.325 2.973 1.00 94.62 88 SER A CA 1
ATOM 701 C C . SER A 1 88 ? -2.958 -12.988 2.308 1.00 94.62 88 SER A C 1
ATOM 703 O O . SER A 1 88 ? -3.547 -13.915 2.876 1.00 94.62 88 SER A O 1
ATOM 705 N N . GLY A 1 89 ? -3.283 -12.575 1.081 1.00 94.06 89 GLY A N 1
ATOM 706 C CA . GLY A 1 89 ? -4.327 -13.184 0.250 1.00 94.06 89 GLY A CA 1
ATOM 707 C C . GLY A 1 89 ? -5.752 -12.869 0.695 1.00 94.06 89 GLY A C 1
ATOM 708 O O . GLY A 1 89 ? -6.658 -13.662 0.448 1.00 94.06 89 GLY A O 1
ATOM 709 N N . LEU A 1 90 ? -5.947 -11.755 1.403 1.00 94.06 90 LEU A N 1
ATOM 710 C CA . LEU A 1 90 ? -7.269 -11.326 1.849 1.00 94.06 90 LEU A CA 1
ATOM 711 C C . LEU A 1 90 ? -8.022 -10.613 0.720 1.00 94.06 90 LEU A C 1
ATOM 713 O O . LEU A 1 90 ? -7.435 -9.898 -0.101 1.00 94.06 90 LEU A O 1
ATOM 717 N N . ASP A 1 91 ? -9.342 -10.788 0.704 1.00 94.25 91 ASP A N 1
ATOM 718 C CA . ASP A 1 91 ? -10.225 -10.017 -0.165 1.00 94.25 91 ASP A CA 1
ATOM 719 C C . ASP A 1 91 ? -10.474 -8.639 0.461 1.00 94.25 91 ASP A C 1
ATOM 721 O O . ASP A 1 91 ? -11.262 -8.488 1.396 1.00 94.25 91 ASP A O 1
ATOM 725 N N . THR A 1 92 ? -9.755 -7.630 -0.029 1.00 93.44 92 THR A N 1
ATOM 726 C CA . THR A 1 92 ? -9.833 -6.247 0.454 1.00 93.44 92 THR A CA 1
ATOM 727 C C . THR A 1 92 ? -10.621 -5.364 -0.514 1.00 93.44 92 THR A C 1
ATOM 729 O O . THR A 1 92 ? -10.522 -4.139 -0.449 1.00 93.44 92 THR A O 1
ATOM 732 N N . THR A 1 93 ? -11.445 -5.948 -1.392 1.00 91.88 93 THR A N 1
ATOM 733 C CA . THR A 1 93 ? -12.205 -5.224 -2.431 1.00 91.88 93 THR A CA 1
ATOM 734 C C . THR A 1 93 ? -13.109 -4.123 -1.861 1.00 91.88 93 THR A C 1
ATOM 736 O O . THR A 1 93 ? -13.353 -3.118 -2.514 1.00 91.88 93 THR A O 1
ATOM 739 N N . HIS A 1 94 ? -13.571 -4.256 -0.615 1.00 90.44 94 HIS A N 1
ATOM 740 C CA . HIS A 1 94 ? -14.400 -3.246 0.062 1.00 90.44 94 HIS A CA 1
ATOM 741 C C . HIS A 1 94 ? -13.620 -2.311 1.000 1.00 90.44 94 HIS A C 1
ATOM 743 O O . HIS A 1 94 ? -14.211 -1.446 1.648 1.00 90.44 94 HIS A O 1
ATOM 749 N N . LEU A 1 95 ? -12.303 -2.488 1.092 1.00 92.00 95 LEU A N 1
ATOM 750 C CA . LEU A 1 95 ? -11.411 -1.748 1.977 1.00 92.00 95 LEU A CA 1
ATOM 751 C C . LEU A 1 95 ? -10.541 -0.837 1.113 1.00 92.00 95 LEU A C 1
ATOM 753 O O . LEU A 1 95 ? -9.503 -1.251 0.604 1.00 92.00 95 LEU A O 1
ATOM 757 N N . THR A 1 96 ? -11.005 0.390 0.884 1.00 89.50 96 THR A N 1
ATOM 758 C CA . THR A 1 96 ? -10.409 1.297 -0.106 1.00 89.50 96 THR A CA 1
ATOM 759 C C . THR A 1 96 ? -9.232 2.107 0.411 1.00 89.50 96 THR A C 1
ATOM 761 O O . THR A 1 96 ? -8.428 2.577 -0.388 1.00 89.50 96 THR A O 1
ATOM 764 N N . TYR A 1 97 ? -9.139 2.311 1.723 1.00 89.81 97 TYR A N 1
ATOM 765 C CA . TYR A 1 97 ? -8.149 3.200 2.319 1.00 89.81 97 TYR A CA 1
ATOM 766 C C . TYR A 1 97 ? -7.058 2.411 3.025 1.00 89.81 97 TYR A C 1
ATOM 768 O O . TYR A 1 97 ? -7.311 1.347 3.580 1.00 89.81 97 TYR A O 1
ATOM 776 N N . LEU A 1 98 ? -5.849 2.966 3.037 1.00 91.75 98 LEU A N 1
ATOM 777 C CA . LEU A 1 98 ? -4.745 2.449 3.832 1.00 91.75 98 LEU A CA 1
ATOM 778 C C . LEU A 1 98 ? -4.660 3.243 5.137 1.00 91.75 98 LEU A C 1
ATOM 780 O O . LEU A 1 98 ? -4.523 4.468 5.110 1.00 91.75 98 LEU A O 1
ATOM 784 N N . PHE A 1 99 ? -4.735 2.550 6.267 1.00 91.62 99 PHE A N 1
ATOM 785 C CA . PHE A 1 99 ? -4.596 3.137 7.592 1.00 91.62 99 PHE A CA 1
ATOM 786 C C . PHE A 1 99 ? -3.297 2.668 8.241 1.00 91.62 99 PHE A C 1
ATOM 788 O O . PHE A 1 99 ? -3.052 1.469 8.358 1.00 91.62 99 PHE A O 1
ATOM 795 N N . THR A 1 100 ? -2.477 3.626 8.667 1.00 90.62 100 THR A N 1
ATOM 796 C CA . THR A 1 100 ? -1.197 3.377 9.336 1.00 90.62 100 THR A CA 1
ATOM 797 C C . THR A 1 100 ? -1.327 3.688 10.816 1.00 90.62 100 THR A C 1
ATOM 799 O O . THR A 1 100 ? -1.762 4.780 11.184 1.00 90.62 100 THR A O 1
ATOM 802 N N . TYR A 1 101 ? -0.893 2.767 11.669 1.00 88.69 101 TYR A N 1
ATOM 803 C CA . TYR A 1 101 ? -0.867 2.961 13.112 1.00 88.69 101 TYR A CA 1
ATOM 804 C C . TYR A 1 101 ? 0.366 2.332 13.751 1.00 88.69 101 TYR A C 1
ATOM 806 O O . TYR A 1 101 ? 1.006 1.450 13.191 1.00 88.69 101 TYR A O 1
ATOM 814 N N . THR A 1 102 ? 0.703 2.777 14.957 1.00 86.50 102 THR A N 1
ATOM 815 C CA . THR A 1 102 ? 1.755 2.159 15.765 1.00 86.50 102 THR A CA 1
ATOM 816 C C . THR A 1 102 ? 1.163 1.087 16.668 1.00 86.50 102 THR A C 1
ATOM 818 O O . THR A 1 102 ? 0.215 1.333 17.425 1.00 86.50 102 THR A O 1
ATOM 821 N N . ASN A 1 103 ? 1.729 -0.114 16.586 1.00 81.19 103 ASN A N 1
ATOM 822 C CA . ASN A 1 103 ? 1.404 -1.209 17.486 1.00 81.19 103 ASN A CA 1
ATOM 823 C C . ASN A 1 103 ? 2.014 -0.936 18.872 1.00 81.19 103 ASN A C 1
ATOM 825 O O . ASN A 1 103 ? 3.211 -0.673 18.983 1.00 81.19 103 ASN A O 1
ATOM 829 N N . GLN A 1 104 ? 1.201 -1.028 19.928 1.00 75.19 104 GLN A N 1
ATOM 830 C CA . GLN A 1 104 ? 1.652 -0.830 21.312 1.00 75.19 104 GLN A CA 1
ATOM 831 C C . GLN A 1 104 ? 2.697 -1.854 21.762 1.00 75.19 104 GLN A C 1
ATOM 833 O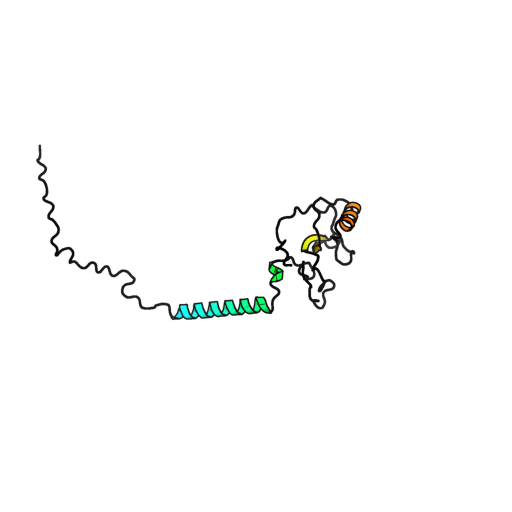 O . GLN A 1 104 ? 3.596 -1.516 22.522 1.00 75.19 104 GLN A O 1
ATOM 838 N N . SER A 1 105 ? 2.585 -3.104 21.314 1.00 76.00 105 SER A N 1
ATOM 839 C CA . SER A 1 105 ? 3.424 -4.203 21.796 1.00 76.00 105 SER A CA 1
ATOM 840 C C . SER A 1 105 ? 4.798 -4.239 21.133 1.00 76.00 105 SER A C 1
ATOM 842 O O . SER A 1 105 ? 5.774 -4.612 21.774 1.00 76.00 105 SER A O 1
ATOM 844 N N . SER A 1 106 ? 4.883 -3.882 19.850 1.00 77.12 106 SER A N 1
ATOM 845 C CA . SER A 1 106 ? 6.128 -3.954 19.075 1.00 77.12 106 SER A CA 1
ATOM 846 C C . SER A 1 106 ? 6.755 -2.590 18.791 1.00 77.12 106 SER A C 1
ATOM 848 O O . SER A 1 106 ? 7.895 -2.548 18.339 1.00 77.12 106 SER A O 1
ATOM 850 N N . HIS A 1 107 ? 6.035 -1.484 19.021 1.00 79.50 107 HIS A N 1
ATOM 851 C CA . HIS A 1 107 ? 6.411 -0.125 18.600 1.00 79.50 107 HIS A CA 1
ATOM 852 C C . HIS A 1 107 ? 6.708 0.016 17.095 1.00 79.50 107 HIS A C 1
ATOM 854 O O . HIS A 1 107 ? 7.257 1.027 16.655 1.00 79.50 107 HIS A O 1
ATOM 860 N N . ILE A 1 108 ? 6.315 -0.972 16.289 1.00 83.25 108 ILE A N 1
ATOM 861 C CA . ILE A 1 108 ? 6.462 -0.954 14.836 1.00 83.25 108 ILE A CA 1
ATOM 862 C C . ILE A 1 108 ? 5.193 -0.351 14.231 1.00 83.25 108 ILE A C 1
ATOM 864 O O . ILE A 1 108 ? 4.078 -0.586 14.707 1.00 83.25 108 ILE A O 1
ATOM 868 N N . ALA A 1 109 ? 5.376 0.460 13.190 1.00 86.12 109 ALA A N 1
ATOM 869 C CA . ALA A 1 109 ? 4.271 0.961 12.391 1.00 86.12 109 ALA A CA 1
ATOM 870 C C . ALA A 1 109 ? 3.701 -0.182 11.540 1.00 86.12 109 ALA A C 1
ATOM 872 O O . ALA A 1 109 ? 4.412 -0.781 10.736 1.00 86.12 109 ALA A O 1
ATOM 873 N N . GLU A 1 110 ? 2.420 -0.464 11.728 1.00 89.94 110 GLU A N 1
ATOM 874 C CA . GLU A 1 110 ? 1.642 -1.407 10.938 1.00 89.94 110 GLU A CA 1
ATOM 875 C C . GLU A 1 110 ? 0.659 -0.642 10.054 1.00 89.94 110 GLU A C 1
ATOM 877 O O . GLU A 1 110 ? 0.222 0.470 10.360 1.0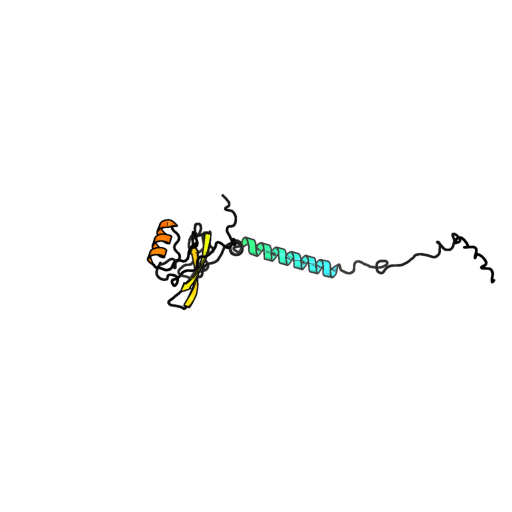0 89.94 110 GLU A O 1
ATOM 882 N N . THR A 1 111 ? 0.318 -1.251 8.929 1.00 91.75 111 THR A N 1
ATOM 883 C CA . THR A 1 111 ? -0.608 -0.722 7.934 1.00 91.75 111 THR A CA 1
ATOM 884 C C . THR A 1 111 ? -1.672 -1.764 7.631 1.00 91.75 111 THR A C 1
ATOM 886 O O . THR A 1 111 ? -1.353 -2.933 7.410 1.00 91.75 111 THR A O 1
ATOM 889 N N . VAL A 1 112 ? -2.935 -1.340 7.620 1.00 93.56 112 VAL A N 1
ATOM 890 C CA . VAL A 1 112 ? -4.116 -2.177 7.357 1.00 93.56 112 VAL A CA 1
ATOM 891 C C . VAL A 1 112 ? -5.022 -1.505 6.329 1.00 93.56 112 VAL A C 1
ATOM 893 O O . VAL A 1 112 ? -5.114 -0.275 6.283 1.00 93.56 112 VAL A O 1
ATOM 896 N N . CYS A 1 113 ? -5.703 -2.299 5.502 1.00 94.31 113 CYS A N 1
ATOM 897 C CA . CYS A 1 113 ? -6.743 -1.776 4.621 1.00 94.31 113 CYS A CA 1
ATOM 898 C C . CYS A 1 113 ? -8.040 -1.573 5.413 1.00 94.31 113 CYS A C 1
ATOM 900 O O . CYS A 1 113 ? -8.484 -2.469 6.127 1.00 94.31 113 CYS A O 1
ATOM 902 N N . VAL A 1 114 ? -8.672 -0.411 5.261 1.00 94.06 114 VAL A N 1
ATOM 903 C CA . VAL A 1 114 ? -9.891 -0.028 5.981 1.00 94.06 114 VAL A CA 1
ATOM 904 C C . VAL A 1 114 ? -10.940 0.526 5.022 1.00 94.06 114 VAL A C 1
ATOM 906 O O . VAL A 1 114 ? -10.632 1.055 3.950 1.00 94.06 114 VAL A O 1
ATOM 909 N N . LYS A 1 115 ? -12.211 0.408 5.407 1.00 92.12 115 LYS A N 1
ATOM 910 C CA . LYS A 1 115 ? -13.341 0.918 4.618 1.00 92.12 115 LYS A CA 1
ATOM 911 C C . LYS A 1 115 ? -13.469 2.433 4.729 1.00 92.12 115 LYS A C 1
ATOM 913 O O . LYS A 1 115 ? -13.786 3.108 3.756 1.00 92.12 115 LYS A O 1
ATOM 918 N N . GLU A 1 116 ? -13.210 2.960 5.918 1.00 90.00 116 GLU A N 1
ATOM 919 C CA . GLU A 1 116 ? -13.253 4.384 6.218 1.00 90.00 116 GLU A CA 1
ATOM 920 C C . GLU A 1 116 ? -12.225 4.740 7.299 1.00 90.00 116 GLU A C 1
ATOM 922 O O . GLU A 1 116 ? -12.010 3.972 8.240 1.00 90.00 116 GLU A O 1
ATOM 927 N N . CYS A 1 117 ? -11.590 5.907 7.159 1.00 90.19 117 CYS A N 1
ATOM 928 C CA . CYS A 1 117 ? -10.649 6.442 8.143 1.00 90.19 117 CYS A CA 1
ATOM 929 C C . CYS A 1 117 ? -11.363 7.347 9.165 1.00 90.19 117 CYS A C 1
ATOM 931 O O . CYS A 1 117 ? -12.315 8.050 8.809 1.00 90.19 117 CYS A O 1
ATOM 933 N N . PRO A 1 118 ? -10.882 7.405 10.420 1.00 90.44 118 PRO A N 1
ATOM 934 C CA . PRO A 1 118 ? -11.495 8.225 11.457 1.00 90.44 118 PRO A CA 1
ATOM 935 C C . PRO A 1 118 ? -11.377 9.719 11.125 1.00 90.44 118 PRO A C 1
ATOM 937 O O . PRO A 1 118 ? -10.281 10.269 10.995 1.00 90.44 118 PRO A O 1
ATOM 940 N N . ARG A 1 119 ? -12.530 10.392 11.011 1.00 87.69 119 ARG A N 1
ATOM 941 C CA . ARG A 1 119 ? -12.622 11.841 10.729 1.00 87.69 119 ARG A CA 1
ATOM 942 C C . ARG A 1 119 ? -12.369 12.706 11.963 1.00 87.69 119 ARG A C 1
ATOM 944 O O . ARG A 1 119 ? -12.078 13.893 11.835 1.00 87.69 119 ARG A O 1
ATOM 951 N N . GLN A 1 120 ? -12.520 12.119 13.145 1.00 88.50 120 GLN A N 1
ATOM 952 C CA . GLN A 1 120 ? -12.320 12.754 14.442 1.00 88.50 120 GLN A CA 1
ATOM 953 C C . GLN A 1 120 ? -11.304 11.950 15.253 1.00 88.50 120 GLN A C 1
ATOM 955 O O . GLN A 1 120 ? -11.036 10.789 14.953 1.00 88.50 120 GLN A O 1
ATOM 960 N N . ILE A 1 121 ? -10.713 12.593 16.259 1.00 90.44 121 ILE A N 1
ATOM 961 C CA . ILE A 1 121 ? -9.738 11.947 17.138 1.00 90.44 121 ILE A CA 1
ATOM 962 C C . ILE A 1 121 ? -10.488 10.953 18.020 1.00 90.44 121 ILE A C 1
ATOM 964 O O . ILE A 1 121 ? -11.352 11.372 18.788 1.00 90.44 121 ILE A O 1
ATOM 968 N N . ILE A 1 122 ? -10.115 9.678 17.941 1.00 91.69 122 ILE A N 1
ATOM 969 C CA . ILE A 1 122 ? -10.655 8.620 18.799 1.00 91.69 122 ILE A CA 1
ATOM 970 C C . ILE A 1 122 ? -9.756 8.532 20.030 1.00 91.69 122 ILE A C 1
ATOM 972 O O . ILE A 1 122 ? -8.580 8.182 19.924 1.00 91.69 122 ILE A O 1
ATOM 976 N N . ARG A 1 123 ? -10.282 8.881 21.201 1.00 91.88 123 ARG A N 1
ATOM 977 C CA . ARG A 1 123 ? -9.528 8.919 22.464 1.00 91.88 123 ARG A CA 1
ATOM 978 C C . ARG A 1 123 ? -9.744 7.692 23.326 1.00 91.88 123 ARG A C 1
ATOM 980 O O . ARG A 1 123 ? -8.869 7.350 24.114 1.00 91.88 123 ARG A O 1
ATOM 987 N N . THR A 1 124 ? -10.901 7.055 23.201 1.00 93.06 124 THR A N 1
ATOM 988 C CA . THR A 1 124 ? -11.314 5.964 24.084 1.00 93.06 124 THR A CA 1
ATOM 989 C C . THR A 1 124 ? -11.644 4.701 23.300 1.00 93.06 124 THR A C 1
ATOM 991 O O . THR A 1 124 ? -12.031 4.751 22.134 1.00 93.06 124 THR A O 1
ATOM 994 N N . GLN A 1 125 ? -11.535 3.544 23.959 1.00 91.31 125 GLN A N 1
ATOM 995 C CA . GLN A 1 125 ? -11.902 2.265 23.345 1.00 91.31 125 GLN A CA 1
ATOM 996 C C . GLN A 1 125 ? -13.388 2.227 22.961 1.00 91.31 125 GLN A C 1
ATOM 998 O O . GLN A 1 125 ? -13.757 1.626 21.958 1.00 91.31 125 GLN A O 1
ATOM 1003 N N . LYS A 1 126 ? -14.242 2.910 23.732 1.00 93.44 126 LYS A N 1
ATOM 1004 C CA . LYS A 1 126 ? -15.675 3.009 23.448 1.00 93.44 126 LYS A CA 1
ATOM 1005 C C . LYS A 1 126 ? -15.945 3.762 22.143 1.00 93.44 126 LYS A C 1
ATOM 1007 O O . LYS A 1 126 ? -16.751 3.311 21.342 1.00 93.44 126 LYS A O 1
ATOM 1012 N N . GLU A 1 127 ? -15.236 4.864 21.906 1.00 92.62 127 GLU A N 1
ATOM 1013 C CA . GLU A 1 127 ? -15.315 5.597 20.635 1.00 92.62 127 GLU A CA 1
ATOM 1014 C C . GLU A 1 127 ? -14.833 4.745 19.452 1.00 92.62 127 GLU A C 1
ATOM 1016 O O . GLU A 1 127 ? -15.416 4.818 18.374 1.00 92.62 127 GLU A O 1
ATOM 1021 N N . LEU A 1 128 ? -13.810 3.905 19.650 1.00 91.62 128 LEU A N 1
ATOM 1022 C CA . LEU A 1 128 ? -13.316 2.996 18.613 1.00 91.62 128 LEU A CA 1
ATOM 1023 C C . LEU A 1 128 ? -14.345 1.918 18.240 1.00 91.62 128 LEU A C 1
ATOM 1025 O O . LEU A 1 128 ? -14.542 1.625 17.059 1.00 91.62 128 LEU A O 1
ATOM 1029 N N . VAL A 1 129 ? -15.011 1.338 19.241 1.00 92.56 129 VAL A N 1
ATOM 1030 C CA . VAL A 1 129 ? -16.078 0.350 19.026 1.00 92.56 129 VAL A CA 1
ATOM 1031 C C . VAL A 1 129 ? -17.263 1.001 18.317 1.00 92.56 129 VAL A C 1
ATOM 1033 O O . VAL A 1 129 ? -17.669 0.504 17.270 1.00 92.56 129 VAL A O 1
ATOM 1036 N N . ASN A 1 130 ? -17.735 2.157 18.796 1.00 94.31 130 ASN A N 1
ATOM 1037 C CA . ASN A 1 130 ? -18.812 2.902 18.138 1.00 94.31 130 ASN A CA 1
ATOM 1038 C C . ASN A 1 130 ? -18.474 3.224 16.676 1.00 94.31 130 ASN A C 1
ATOM 1040 O O . ASN A 1 130 ? -19.303 3.026 15.797 1.00 94.31 130 ASN A O 1
ATOM 1044 N N . PHE A 1 131 ? -17.244 3.661 16.391 1.00 92.88 131 PHE A N 1
ATOM 1045 C CA . PHE A 1 131 ? -16.807 3.922 15.019 1.00 92.88 131 PHE A CA 1
ATOM 1046 C C . PHE A 1 131 ? -16.896 2.670 14.134 1.00 92.88 131 PHE A C 1
ATOM 1048 O O . PHE A 1 131 ? -17.341 2.747 12.986 1.00 92.88 131 PHE A O 1
ATOM 1055 N N . THR A 1 132 ? -16.489 1.519 14.672 1.00 92.81 132 THR A N 1
ATOM 1056 C CA . THR A 1 132 ? -16.545 0.236 13.962 1.00 92.81 132 THR A CA 1
ATOM 1057 C C . THR A 1 132 ? -17.993 -0.176 13.694 1.00 92.81 132 THR A C 1
ATOM 1059 O O . THR A 1 132 ? -18.294 -0.624 12.592 1.00 92.81 132 THR A O 1
ATOM 1062 N N . GLU A 1 133 ? -18.900 0.022 14.651 1.00 93.94 133 GLU A N 1
ATOM 1063 C CA . GLU A 1 133 ? -20.331 -0.277 14.500 1.00 93.94 133 GLU A CA 1
ATOM 1064 C C . GLU A 1 133 ? -21.034 0.668 13.513 1.00 93.94 133 GLU A C 1
ATOM 1066 O O . GLU A 1 133 ? -21.821 0.218 12.683 1.00 93.94 133 GLU A O 1
ATOM 1071 N N . GLU A 1 134 ? -20.721 1.964 13.550 1.00 92.88 134 GLU A N 1
ATOM 1072 C CA . GLU A 1 134 ? -21.346 2.979 12.692 1.00 92.88 134 GLU A CA 1
ATOM 1073 C C . GLU A 1 134 ? -20.889 2.883 11.229 1.00 92.88 134 GLU A C 1
ATOM 1075 O O . GLU A 1 134 ? -21.694 3.013 10.306 1.00 92.88 134 GLU A O 1
ATOM 1080 N N . THR A 1 135 ? -19.591 2.666 10.993 1.00 90.25 135 THR A N 1
ATOM 1081 C CA . THR A 1 135 ? -19.008 2.679 9.636 1.00 90.25 135 THR A CA 1
ATOM 1082 C C . THR A 1 135 ? -18.811 1.279 9.049 1.00 90.25 135 THR A C 1
ATOM 1084 O O . THR A 1 135 ? -18.737 1.100 7.821 1.00 90.25 135 THR A O 1
ATOM 1087 N N . GLY A 1 136 ? -18.723 0.264 9.912 1.00 91.38 136 GLY A N 1
ATOM 1088 C CA . GLY A 1 136 ? -18.260 -1.076 9.558 1.00 91.38 136 GLY A CA 1
ATOM 1089 C C . GLY A 1 136 ? -16.757 -1.139 9.258 1.00 91.38 136 GLY A C 1
ATOM 1090 O O . GLY A 1 136 ? -16.326 -2.060 8.567 1.00 91.38 136 GLY A O 1
ATOM 1091 N N . SER A 1 137 ? -15.965 -0.147 9.682 1.00 92.19 137 SER A N 1
ATOM 1092 C CA . SER A 1 137 ? -14.524 -0.064 9.410 1.00 92.19 137 SER A CA 1
ATOM 1093 C C . SER A 1 137 ? -13.702 -0.509 10.625 1.00 92.19 137 SER A C 1
ATOM 1095 O O . SER A 1 137 ? -13.715 0.157 11.658 1.00 92.19 137 SER A O 1
ATOM 1097 N N . ASN A 1 138 ? -12.970 -1.623 10.505 1.00 92.31 138 ASN A N 1
ATOM 1098 C CA . ASN A 1 138 ? -12.086 -2.126 11.561 1.00 92.31 138 ASN A CA 1
ATOM 1099 C C . ASN A 1 138 ? -10.680 -1.515 11.421 1.00 92.31 138 ASN A C 1
ATOM 1101 O O . ASN A 1 138 ? -10.016 -1.736 10.412 1.00 92.31 138 ASN A O 1
ATOM 1105 N N . LEU A 1 139 ? -10.235 -0.750 12.425 1.00 92.06 139 LEU A N 1
ATOM 1106 C CA . LEU A 1 139 ? -8.903 -0.119 12.451 1.00 92.06 139 LEU A CA 1
ATOM 1107 C C . LEU A 1 139 ? -7.815 -1.007 13.076 1.00 92.06 139 LEU A C 1
ATOM 1109 O O . LEU A 1 139 ? -6.644 -0.629 13.081 1.00 92.06 139 LEU A O 1
ATOM 1113 N N . CYS A 1 140 ? -8.194 -2.147 13.647 1.00 91.50 140 CYS A N 1
ATOM 1114 C CA . CYS A 1 140 ? -7.270 -3.115 14.216 1.00 91.50 140 CYS A CA 1
ATOM 1115 C C . CYS A 1 140 ? -6.749 -4.070 13.135 1.00 91.50 140 CYS A C 1
ATOM 1117 O O . CYS A 1 140 ? -7.254 -4.126 12.011 1.00 91.50 140 CYS A O 1
ATOM 1119 N N . ARG A 1 141 ? -5.749 -4.871 13.500 1.00 92.19 141 ARG A N 1
ATOM 1120 C CA . ARG A 1 141 ? -5.289 -5.999 12.690 1.00 92.19 141 ARG A CA 1
ATOM 1121 C C . ARG A 1 141 ? -6.457 -6.940 12.364 1.00 92.19 141 ARG A C 1
ATOM 1123 O O . ARG A 1 141 ? -7.407 -7.050 13.136 1.00 92.19 141 ARG A O 1
ATOM 1130 N N . TYR A 1 142 ? -6.374 -7.651 11.239 1.00 91.75 142 TYR A N 1
ATOM 1131 C CA . TYR A 1 142 ? -7.442 -8.530 10.737 1.00 91.75 142 TYR A CA 1
ATOM 1132 C C . TYR A 1 142 ? -7.897 -9.643 11.702 1.00 91.75 142 TYR A C 1
ATOM 1134 O O . TYR A 1 142 ? -8.993 -10.168 11.543 1.00 91.75 142 TYR A O 1
ATOM 1142 N N . ASP A 1 143 ? -7.087 -10.000 12.700 1.00 89.62 143 ASP A N 1
ATOM 1143 C CA . ASP A 1 143 ? -7.426 -10.949 13.771 1.00 89.62 143 ASP A CA 1
ATOM 1144 C C . ASP A 1 143 ? -8.074 -10.293 15.004 1.00 89.62 143 ASP A C 1
ATOM 1146 O O . ASP A 1 143 ? -8.464 -10.988 15.939 1.00 89.62 143 ASP A O 1
ATOM 1150 N N . GLY A 1 144 ? -8.148 -8.961 15.042 1.00 87.50 144 GLY A N 1
ATOM 1151 C CA . GLY A 1 144 ? -8.608 -8.178 16.186 1.00 87.50 144 GLY A CA 1
ATOM 1152 C C . GLY A 1 144 ? -7.681 -8.228 17.405 1.00 87.50 144 GLY A C 1
ATOM 1153 O O . GLY A 1 144 ? -8.022 -7.651 18.434 1.00 87.50 144 GLY A O 1
ATOM 1154 N N . SER A 1 145 ? -6.523 -8.895 17.322 1.00 86.12 145 SER A N 1
ATOM 1155 C CA . SER A 1 145 ? -5.644 -9.113 18.481 1.00 86.12 145 SER A CA 1
ATOM 1156 C C . SER A 1 145 ? -4.814 -7.880 18.829 1.00 86.12 145 SER A C 1
ATOM 1158 O O . SER A 1 145 ? -4.468 -7.657 19.988 1.00 86.12 145 SER A O 1
ATOM 1160 N N . VAL A 1 146 ? -4.501 -7.068 17.818 1.00 88.56 146 VAL A N 1
ATOM 1161 C CA . VAL A 1 146 ? -3.680 -5.868 17.944 1.00 88.56 146 VAL A CA 1
ATOM 1162 C C . VAL A 1 146 ? -4.433 -4.682 17.374 1.00 88.56 146 VAL A C 1
ATOM 1164 O O . VAL A 1 146 ? -4.816 -4.675 16.205 1.00 88.56 146 VAL A O 1
ATOM 1167 N N . CYS A 1 147 ? -4.585 -3.655 18.200 1.00 89.00 147 CYS A N 1
ATOM 1168 C CA . CYS A 1 147 ? -5.247 -2.410 17.848 1.00 89.00 147 CYS A CA 1
ATOM 1169 C C . CYS A 1 147 ? -4.285 -1.217 17.973 1.00 89.00 147 CYS A C 1
ATOM 1171 O O . CYS A 1 147 ? -3.296 -1.288 18.713 1.00 89.00 147 CYS A O 1
ATOM 1173 N N . PRO A 1 148 ? -4.575 -0.111 17.268 1.00 89.12 148 PRO A N 1
ATOM 1174 C CA . PRO A 1 148 ? -3.822 1.130 17.389 1.00 89.12 148 PRO A CA 1
ATOM 1175 C C . PRO A 1 148 ? -3.771 1.658 18.826 1.00 89.12 148 PRO A C 1
ATOM 1177 O O . PRO A 1 148 ? -4.702 1.500 19.617 1.00 89.12 148 PRO A O 1
ATOM 1180 N N . THR A 1 149 ? -2.677 2.346 19.144 1.00 88.06 149 THR A N 1
ATOM 1181 C CA . THR A 1 149 ? -2.546 3.086 20.404 1.00 88.06 149 THR A CA 1
ATOM 1182 C C . THR A 1 149 ? -3.517 4.265 20.434 1.00 88.06 149 THR A C 1
ATOM 1184 O O . THR A 1 149 ? -3.578 5.043 19.483 1.00 88.06 149 THR A O 1
ATOM 1187 N N . LEU A 1 150 ? -4.259 4.421 21.531 1.00 87.88 150 LEU A N 1
ATOM 1188 C CA . LEU A 1 150 ? -5.091 5.603 21.760 1.00 87.88 150 LEU A CA 1
ATOM 1189 C C . LEU A 1 150 ? -4.228 6.760 22.307 1.00 87.88 150 LEU A C 1
ATOM 1191 O O . LEU A 1 150 ? -3.351 6.510 23.135 1.00 87.88 150 LEU A O 1
ATOM 1195 N N . PRO A 1 151 ? -4.484 8.024 21.918 1.00 88.19 151 PRO A N 1
ATOM 1196 C CA . PRO A 1 151 ? -5.523 8.475 20.992 1.00 88.19 151 PRO A CA 1
ATOM 1197 C C . PRO A 1 151 ? -5.132 8.298 19.514 1.00 88.19 151 PRO A C 1
ATOM 1199 O O . PRO A 1 151 ? -4.016 8.615 19.109 1.00 88.19 151 PRO A O 1
ATOM 1202 N N . ILE A 1 152 ? -6.087 7.875 18.682 1.00 87.62 152 ILE A N 1
ATOM 1203 C CA . ILE A 1 152 ? -5.918 7.794 17.227 1.00 87.62 152 ILE A CA 1
ATOM 1204 C C . ILE A 1 152 ? -6.152 9.183 16.641 1.00 87.62 152 ILE A C 1
ATOM 1206 O O . ILE A 1 152 ? -7.219 9.777 16.820 1.00 87.62 152 ILE A O 1
ATOM 1210 N N . ALA A 1 153 ? -5.155 9.703 15.929 1.00 83.75 153 ALA A N 1
ATOM 1211 C CA . ALA A 1 153 ? -5.270 10.987 15.260 1.00 83.75 153 ALA A CA 1
ATOM 1212 C C . ALA A 1 153 ? -6.376 10.962 14.193 1.00 83.75 153 ALA A C 1
ATOM 1214 O O . ALA A 1 153 ? -6.524 9.999 13.439 1.00 83.75 153 ALA A O 1
ATOM 1215 N N . ALA A 1 154 ? -7.122 12.065 14.100 1.00 80.50 154 ALA A N 1
ATOM 1216 C CA . ALA A 1 154 ? -8.050 12.274 13.002 1.00 80.50 154 ALA A CA 1
ATOM 1217 C C . ALA A 1 154 ? -7.259 12.292 11.694 1.00 80.50 154 ALA A C 1
ATOM 1219 O O . ALA A 1 154 ? -6.409 13.162 11.480 1.00 80.50 154 ALA A O 1
ATOM 1220 N N . THR A 1 155 ? -7.559 11.359 10.800 1.00 69.50 155 THR A N 1
ATOM 1221 C CA . THR A 1 155 ? -7.021 11.416 9.449 1.00 69.50 155 THR A CA 1
ATOM 1222 C C . THR A 1 155 ? -7.976 12.285 8.656 1.00 69.50 155 THR A C 1
ATOM 1224 O O . THR A 1 155 ? -9.014 11.833 8.173 1.00 69.50 155 THR A O 1
ATOM 1227 N N . LYS A 1 156 ? -7.654 13.578 8.545 1.00 55.31 156 LYS A N 1
ATOM 1228 C CA . LYS A 1 156 ? -8.321 14.413 7.548 1.00 55.31 156 LYS A CA 1
ATOM 1229 C C . LYS A 1 156 ? -8.028 13.755 6.209 1.00 55.31 156 LYS A C 1
ATOM 1231 O O . LYS A 1 156 ? -6.861 13.497 5.931 1.00 55.31 156 LYS A O 1
ATOM 1236 N N . LEU A 1 157 ? -9.075 13.439 5.449 1.00 52.44 157 LEU A N 1
ATOM 1237 C CA . LEU A 1 157 ? -8.991 12.793 4.144 1.00 52.44 157 LEU A CA 1
ATOM 1238 C C . LEU A 1 157 ? -8.089 13.638 3.228 1.00 52.44 157 LEU A C 1
ATOM 1240 O O . LEU A 1 157 ? -8.556 14.518 2.508 1.00 52.44 157 LEU A O 1
ATOM 1244 N N . LEU A 1 158 ? -6.776 13.428 3.301 1.00 45.78 158 LEU A N 1
ATOM 1245 C CA . LEU A 1 158 ? -5.858 13.861 2.273 1.00 45.78 158 LEU A CA 1
ATOM 1246 C C . LEU A 1 158 ? -6.225 12.985 1.090 1.00 45.78 158 LEU A C 1
ATOM 1248 O O . LEU A 1 158 ? -6.137 11.762 1.162 1.00 45.78 158 LEU A O 1
ATOM 1252 N N . LEU A 1 159 ? -6.756 13.634 0.060 1.00 42.03 159 LEU A N 1
ATOM 1253 C CA . LEU A 1 159 ? -7.166 13.057 -1.210 1.00 42.03 159 LEU A CA 1
ATOM 1254 C C . LEU A 1 159 ? -5.960 12.430 -1.921 1.00 42.03 159 LEU A C 1
ATOM 1256 O O . LEU A 1 159 ? -5.487 12.936 -2.931 1.00 42.03 159 LEU A O 1
ATOM 1260 N N . ILE A 1 160 ? -5.449 11.326 -1.398 1.00 47.69 160 ILE A N 1
ATOM 1261 C CA . ILE A 1 160 ? -4.558 10.435 -2.116 1.00 47.69 160 ILE A CA 1
ATOM 1262 C C . ILE A 1 160 ? -5.275 9.090 -2.116 1.00 47.69 160 ILE A C 1
ATOM 1264 O O . ILE A 1 160 ? -5.432 8.453 -1.080 1.00 47.69 160 ILE A O 1
ATOM 1268 N N . SER A 1 161 ? -5.746 8.699 -3.301 1.00 46.59 161 SER A N 1
ATOM 1269 C CA . SER A 1 161 ? -6.326 7.393 -3.646 1.00 46.59 161 SER A CA 1
ATOM 1270 C C . SER A 1 161 ? -7.784 7.092 -3.251 1.00 46.59 161 SER A C 1
ATOM 1272 O O . SER A 1 161 ? -8.105 6.003 -2.794 1.00 46.59 161 SER A O 1
ATOM 1274 N N . LYS A 1 162 ? -8.737 7.966 -3.595 1.00 49.91 162 LYS A N 1
ATOM 1275 C CA . LYS A 1 162 ? -9.956 7.412 -4.217 1.00 49.91 162 LYS A CA 1
ATOM 1276 C C . LYS A 1 162 ? -9.782 7.517 -5.731 1.00 49.91 162 LYS A C 1
ATOM 1278 O O . LYS A 1 162 ? -10.153 8.553 -6.283 1.00 49.91 162 LYS A O 1
ATOM 1283 N N . PRO A 1 163 ? -9.188 6.524 -6.423 1.00 50.50 163 PRO A N 1
ATOM 1284 C CA . PRO A 1 163 ? -9.392 6.456 -7.860 1.00 50.50 163 PRO A CA 1
ATOM 1285 C C . PRO A 1 163 ? -10.905 6.310 -8.098 1.00 50.50 163 PRO A C 1
ATOM 1287 O O . PRO A 1 163 ? -11.585 5.630 -7.320 1.00 50.50 163 PRO A O 1
ATOM 1290 N N . PRO A 1 164 ? -11.466 7.019 -9.090 1.00 49.50 164 PRO A N 1
ATOM 1291 C CA . PRO A 1 164 ? -12.895 6.977 -9.358 1.00 49.50 164 PRO A CA 1
ATOM 1292 C C . PRO A 1 164 ? -13.309 5.524 -9.584 1.00 49.50 164 PRO A C 1
ATOM 1294 O O . PRO A 1 164 ? -12.705 4.822 -10.391 1.00 49.50 164 PRO A O 1
ATOM 1297 N N . GLY A 1 165 ? -14.308 5.074 -8.821 1.00 44.97 165 GLY A N 1
ATOM 1298 C CA . GLY A 1 165 ? -14.860 3.734 -8.949 1.00 44.97 165 GLY A CA 1
ATOM 1299 C C . GLY A 1 165 ? -15.311 3.497 -10.385 1.00 44.97 165 GLY A C 1
ATOM 1300 O O . GLY A 1 165 ? -16.222 4.171 -10.869 1.00 44.97 165 GLY A O 1
ATOM 1301 N N . GLY A 1 166 ? -14.652 2.554 -11.053 1.00 39.69 166 GLY A N 1
ATOM 1302 C CA . GLY A 1 166 ? -15.208 1.897 -12.224 1.00 39.69 166 GLY A CA 1
ATOM 1303 C C . GLY A 1 166 ? -16.390 1.057 -11.761 1.00 39.69 166 GLY A C 1
ATOM 1304 O O . GLY A 1 166 ? -16.258 0.293 -10.805 1.00 39.69 166 GLY A O 1
ATOM 1305 N N . LYS A 1 167 ? -17.547 1.288 -12.381 1.00 37.50 167 LYS A N 1
ATOM 1306 C CA . LYS A 1 167 ? -18.679 0.364 -12.314 1.00 37.50 167 LYS A CA 1
ATOM 1307 C C . LYS A 1 167 ? -18.290 -0.991 -12.889 1.00 37.50 167 LYS A C 1
ATOM 1309 O O . LYS A 1 167 ? -17.477 -0.988 -13.840 1.00 37.50 167 LYS A O 1
#

Sequence (167 aa):
MRAVTARKIRSPQPNDLKRKDTFQGPATHRGCTDVFFLVLSAAFLGGMIYVFYLSLFYGCPYRLLYGIDSWGNTCNLKNEKIPGVHYSGLDTTHLTYLFTYTNQSSHIAETVCVKECPRQIIRTQKELVNFTEETGSNLCRYDGSVCPTLPIAATKLLLISKPPGGK

pLDDT: mean 81.96, std 16.06, range [37.5, 98.25]

Organism: Octopus vulgaris (NCBI:txid6645)

InterPro domains:
  IPR007603 Choline transporter-like [PTHR12385] (23-120)

Secondary structure (DSSP, 8-state):
----PPP--PPPPTTTTTS------TTTT---TTHHHHHHHHHHHHHHHHHHHHHHHTS-GGGGTS-B-TTSPBTTSBPPPPTT-TT-S-B-TT--EEEEEEBTTT--EEEEEESS--SS-B-SHHHHHHHHHHH----S-TTSS--BPSSBPP-----S-------

Foldseek 3Di:
DDDDDDDDDDDDDVVVVVPDPPPVDPPNDDDPPCPVVVVVVVVVVVVVVVVVVCCVPVHDCLCVQFPAWPQGDTALAQFCDDPPGDPGRDGRVQQFHKDWAQWPPPRDIGIDGWNDFAQAWAADPVSQVVCCVVRVTHQAPPVNPTHHDPRDHRDPPPPRHPPPDDD